Protein AF-A0A1Y3EEX3-F1 (afdb_monomer_lite)

Secondary structure (DSSP, 8-state):
--HHHHHHHHHHHHHHHHHHHHHHHHHHHHHHHHHHHHTTSSS---HHHHS-EEEEEEEEEPPHHHHHH---TTSSTT-SEEEEEEETTTEEEEEE--HHHHHHHHHHHHHHHHHHHHHHHHHHHHHHHHHHHHHHHHHHHHHHHHHHHHHHHHHT--

Foldseek 3Di:
DPDVVVVVVVVVVVVVVVVVVVVVLVVVVVVLVVVVVVVPPDDDDDLVRPADKDFPAAWDFQDPCNVVVDPAPACPPSARTWTWIQGPPPGTDTHGHPPPCVPVVVVVVVVVVVVVVVVVVVVVVVVVVVVVVVVVVVVVVVVVVVVVVVVVVVVVVD

Radius of gyration: 31.81 Å; chains: 1; bounding box: 81×27×85 Å

pLDDT: mean 70.33, std 13.45, range [42.69, 88.38]

Structure (mmCIF, N/CA/C/O backbone):
data_AF-A0A1Y3EEX3-F1
#
_entry.id   AF-A0A1Y3EEX3-F1
#
loop_
_atom_site.group_PDB
_atom_site.id
_atom_site.type_symbol
_atom_site.label_atom_id
_atom_site.label_alt_id
_atom_site.label_comp_id
_atom_site.label_asym_id
_atom_site.label_entity_id
_atom_site.label_seq_id
_atom_site.pdbx_PDB_ins_code
_atom_site.Cartn_x
_atom_site.Cartn_y
_atom_site.Cartn_z
_atom_site.occupancy
_atom_site.B_iso_or_equiv
_atom_site.auth_seq_id
_atom_site.auth_comp_id
_atom_site.auth_asym_id
_atom_site.auth_atom_id
_atom_site.pdbx_PDB_model_num
ATOM 1 N N . MET A 1 1 ? 31.904 -6.872 -23.897 1.00 43.56 1 MET A N 1
ATOM 2 C CA . MET A 1 1 ? 31.011 -7.914 -23.331 1.00 43.56 1 MET A CA 1
ATOM 3 C C . MET A 1 1 ? 30.286 -7.513 -22.029 1.00 43.56 1 MET A C 1
ATOM 5 O O . MET A 1 1 ? 29.644 -8.369 -21.447 1.00 43.56 1 MET A O 1
ATOM 9 N N . GLY A 1 2 ? 30.287 -6.244 -21.579 1.00 44.56 2 GLY A N 1
ATOM 10 C CA . GLY A 1 2 ? 29.750 -5.883 -20.246 1.00 44.56 2 GLY A CA 1
ATOM 11 C C . GLY A 1 2 ? 28.368 -5.209 -20.182 1.00 44.56 2 GLY A C 1
ATOM 12 O O . GLY A 1 2 ? 27.841 -5.026 -19.093 1.00 44.56 2 GLY A O 1
ATOM 13 N N . MET A 1 3 ? 27.752 -4.817 -21.305 1.00 45.31 3 MET A N 1
ATOM 14 C CA . MET A 1 3 ? 26.574 -3.926 -21.260 1.00 45.31 3 MET A CA 1
ATOM 15 C C . MET A 1 3 ? 25.217 -4.659 -21.211 1.00 45.31 3 MET A C 1
ATOM 17 O O . MET A 1 3 ? 24.248 -4.121 -20.675 1.00 45.31 3 MET A O 1
ATOM 21 N N . LEU A 1 4 ? 25.141 -5.901 -21.713 1.00 47.84 4 LEU A N 1
ATOM 22 C CA . LEU A 1 4 ? 23.920 -6.724 -21.649 1.00 47.84 4 LEU A CA 1
ATOM 23 C C . LEU A 1 4 ? 23.685 -7.317 -20.245 1.00 47.84 4 LEU A C 1
ATOM 25 O O . LEU A 1 4 ? 22.549 -7.349 -19.774 1.00 47.84 4 LEU A O 1
ATOM 29 N N . GLU A 1 5 ? 24.761 -7.719 -19.563 1.00 48.00 5 GLU A N 1
ATOM 30 C CA . GLU A 1 5 ? 24.746 -8.295 -18.209 1.00 48.00 5 GLU A CA 1
ATOM 31 C C . GLU A 1 5 ? 24.264 -7.276 -17.164 1.00 48.00 5 GLU A C 1
ATOM 33 O O . GLU A 1 5 ? 23.315 -7.538 -16.430 1.00 48.00 5 GLU A O 1
ATOM 38 N N . PHE A 1 6 ? 24.800 -6.049 -17.177 1.00 49.88 6 PHE A N 1
ATOM 39 C CA . PHE A 1 6 ? 24.378 -4.987 -16.250 1.00 49.88 6 PHE A CA 1
ATOM 40 C C . PHE A 1 6 ? 22.899 -4.603 -16.393 1.00 49.88 6 PHE A C 1
ATOM 42 O O . PHE A 1 6 ? 22.252 -4.231 -15.411 1.00 49.88 6 PHE A O 1
ATOM 49 N N . CYS A 1 7 ? 22.340 -4.699 -17.604 1.00 54.44 7 CYS A N 1
ATOM 50 C CA . CYS A 1 7 ? 20.925 -4.420 -17.843 1.00 54.44 7 CYS A CA 1
ATOM 51 C C . CYS A 1 7 ? 20.026 -5.543 -17.300 1.00 54.44 7 CYS A C 1
ATOM 53 O O . CYS A 1 7 ? 18.955 -5.263 -16.761 1.00 54.44 7 CYS A O 1
ATOM 55 N N . LYS A 1 8 ? 20.477 -6.800 -17.398 1.00 60.78 8 LYS A N 1
ATOM 56 C CA . LYS A 1 8 ? 19.776 -7.980 -16.878 1.00 60.78 8 LYS A CA 1
ATOM 57 C C . LYS A 1 8 ? 19.793 -8.006 -15.348 1.00 60.78 8 LYS A C 1
ATOM 59 O O . LYS A 1 8 ? 18.736 -8.153 -14.743 1.00 60.78 8 LYS A O 1
ATOM 64 N N . THR A 1 9 ? 20.942 -7.741 -14.730 1.00 59.44 9 THR A N 1
ATOM 65 C CA . THR A 1 9 ? 21.092 -7.726 -13.266 1.00 59.44 9 THR A CA 1
ATOM 66 C C . THR A 1 9 ? 20.357 -6.549 -12.628 1.00 59.44 9 THR A C 1
ATOM 68 O O . THR A 1 9 ? 19.654 -6.743 -11.644 1.00 59.44 9 THR A O 1
ATOM 71 N N . ARG A 1 10 ? 20.392 -5.341 -13.219 1.00 67.81 10 ARG A N 1
ATOM 72 C CA . ARG A 1 10 ? 19.591 -4.204 -12.716 1.00 67.81 10 ARG A CA 1
ATOM 73 C C . ARG A 1 10 ? 18.088 -4.448 -12.815 1.00 67.81 10 ARG A C 1
ATOM 75 O O . ARG A 1 10 ? 17.360 -4.069 -11.905 1.00 67.81 10 ARG A O 1
ATOM 82 N N . LYS A 1 11 ? 17.613 -5.076 -13.894 1.00 70.56 11 LYS A N 1
ATOM 83 C CA . LYS A 1 11 ? 16.193 -5.435 -14.024 1.00 70.56 11 LYS A CA 1
ATOM 84 C C . LYS A 1 11 ? 15.780 -6.520 -13.038 1.00 70.56 11 LYS A C 1
ATOM 86 O O . LYS A 1 11 ? 14.684 -6.436 -12.500 1.00 70.56 11 LYS A O 1
ATOM 91 N N . LEU A 1 12 ? 16.658 -7.485 -12.782 1.00 70.50 12 LEU A N 1
ATOM 92 C CA . LEU A 1 12 ? 16.432 -8.528 -11.789 1.00 70.50 12 LEU A CA 1
ATOM 93 C C . LEU A 1 12 ? 16.390 -7.939 -10.374 1.00 70.50 12 LEU A C 1
ATOM 95 O O . LEU A 1 12 ? 15.482 -8.262 -9.626 1.00 70.50 12 LEU A O 1
ATOM 99 N N . ILE A 1 13 ? 17.275 -6.993 -10.046 1.00 76.12 13 ILE A N 1
ATOM 100 C CA . ILE A 1 13 ? 17.248 -6.271 -8.765 1.00 76.12 13 ILE A CA 1
ATOM 101 C C . ILE A 1 13 ? 15.950 -5.473 -8.618 1.00 76.12 13 ILE A C 1
ATOM 103 O O . ILE A 1 13 ? 15.283 -5.610 -7.603 1.00 76.12 13 ILE A O 1
ATOM 107 N N . ILE A 1 14 ? 15.549 -4.690 -9.626 1.00 77.88 14 ILE A N 1
ATOM 108 C CA . ILE A 1 14 ? 14.295 -3.918 -9.563 1.00 77.88 14 ILE A CA 1
ATOM 109 C C . ILE A 1 14 ? 13.095 -4.849 -9.373 1.00 77.88 14 ILE A C 1
ATOM 111 O O . ILE A 1 14 ? 12.257 -4.566 -8.530 1.00 77.88 14 ILE A O 1
ATOM 115 N N . PHE A 1 15 ? 13.042 -5.962 -10.110 1.00 77.19 15 PHE A N 1
ATOM 116 C CA . PHE A 1 15 ? 11.966 -6.947 -10.003 1.00 77.19 15 PHE A CA 1
ATOM 117 C C . PHE A 1 15 ? 11.929 -7.637 -8.634 1.00 77.19 15 PHE A C 1
ATOM 119 O O . PHE A 1 15 ? 10.859 -7.847 -8.075 1.00 77.19 15 PHE A O 1
ATOM 126 N N . VAL A 1 16 ? 13.093 -7.969 -8.071 1.00 77.38 16 VAL A N 1
ATOM 127 C CA . VAL A 1 16 ? 13.199 -8.560 -6.731 1.00 77.38 16 VAL A CA 1
ATOM 128 C C . VAL A 1 16 ? 12.796 -7.549 -5.659 1.00 77.38 16 VAL A C 1
ATOM 130 O O . VAL A 1 16 ? 12.063 -7.907 -4.747 1.00 77.38 16 VAL A O 1
ATOM 133 N N . PHE A 1 17 ? 13.206 -6.284 -5.777 1.00 79.00 17 PHE A N 1
ATOM 134 C CA . PHE A 1 17 ? 12.796 -5.231 -4.846 1.00 79.00 17 PHE A CA 1
ATOM 135 C C . PHE A 1 17 ? 11.296 -4.956 -4.920 1.00 79.00 17 PHE A C 1
ATOM 137 O O . PHE A 1 17 ? 10.661 -4.825 -3.879 1.00 79.00 17 PHE A O 1
ATOM 144 N N . THR A 1 18 ? 10.704 -4.911 -6.114 1.00 80.00 18 THR A N 1
ATOM 145 C CA . THR A 1 18 ? 9.254 -4.736 -6.236 1.00 80.00 18 THR A CA 1
ATOM 146 C C . THR A 1 18 ? 8.492 -5.952 -5.729 1.00 80.00 18 THR A C 1
ATOM 148 O O . THR A 1 18 ? 7.505 -5.773 -5.026 1.00 80.00 18 THR A O 1
ATOM 151 N N . ALA A 1 19 ? 8.972 -7.173 -5.980 1.00 77.44 19 ALA A N 1
ATOM 152 C CA . ALA A 1 19 ? 8.396 -8.381 -5.393 1.00 77.44 19 ALA A CA 1
ATOM 153 C C . ALA A 1 19 ? 8.496 -8.388 -3.858 1.00 77.44 19 ALA A C 1
ATOM 155 O O . ALA A 1 19 ? 7.524 -8.727 -3.196 1.00 77.44 19 ALA A O 1
ATOM 156 N N . LEU A 1 20 ? 9.627 -7.966 -3.283 1.00 78.62 20 LEU A N 1
ATOM 157 C CA . LEU A 1 20 ? 9.790 -7.845 -1.831 1.00 78.62 20 LEU A CA 1
ATOM 158 C C . LEU A 1 20 ? 8.837 -6.810 -1.234 1.00 78.62 20 LEU A C 1
ATOM 160 O O . LEU A 1 20 ? 8.214 -7.097 -0.223 1.00 78.62 20 LEU A O 1
ATOM 164 N N . VAL A 1 21 ? 8.682 -5.641 -1.862 1.00 79.94 21 VAL A N 1
ATOM 165 C CA . VAL A 1 21 ? 7.736 -4.612 -1.398 1.00 79.94 21 VAL A CA 1
ATOM 166 C C . VAL A 1 21 ? 6.298 -5.134 -1.439 1.00 79.94 21 VAL A C 1
ATOM 168 O O . VAL A 1 21 ? 5.578 -4.958 -0.465 1.00 79.94 21 VAL A O 1
ATOM 171 N N . ILE A 1 22 ? 5.905 -5.839 -2.506 1.00 76.81 22 ILE A N 1
ATOM 172 C CA . ILE A 1 22 ? 4.577 -6.469 -2.606 1.00 76.81 22 ILE A CA 1
ATOM 173 C C . ILE A 1 22 ? 4.387 -7.522 -1.504 1.00 76.81 22 ILE A C 1
ATOM 175 O O . ILE A 1 22 ? 3.347 -7.552 -0.859 1.00 76.81 22 ILE A O 1
ATOM 179 N N . LEU A 1 23 ? 5.395 -8.364 -1.251 1.00 72.62 23 LEU A N 1
ATOM 180 C CA . LEU A 1 23 ? 5.330 -9.382 -0.197 1.00 72.62 23 LEU A CA 1
ATOM 181 C C . LEU A 1 23 ? 5.280 -8.776 1.214 1.00 72.62 23 LEU A C 1
ATOM 183 O O . LEU A 1 23 ? 4.656 -9.361 2.094 1.00 72.62 23 LEU A O 1
ATOM 187 N N . ILE A 1 24 ? 5.927 -7.630 1.440 1.00 73.19 24 ILE A N 1
ATOM 188 C CA . ILE A 1 24 ? 5.874 -6.905 2.718 1.00 73.19 24 ILE A CA 1
ATOM 189 C C . ILE A 1 24 ? 4.484 -6.286 2.925 1.00 73.19 24 ILE A C 1
ATOM 191 O O . ILE A 1 24 ? 3.942 -6.406 4.021 1.00 73.19 24 ILE A O 1
ATOM 195 N N . ASP A 1 25 ? 3.890 -5.698 1.882 1.00 65.38 25 ASP A N 1
ATOM 196 C CA . ASP A 1 25 ? 2.542 -5.106 1.927 1.00 65.38 25 ASP A CA 1
ATOM 197 C C . ASP A 1 25 ? 1.470 -6.174 2.225 1.00 65.38 25 ASP A C 1
ATOM 199 O O . ASP A 1 25 ? 0.653 -6.020 3.133 1.00 65.38 25 ASP A O 1
ATOM 203 N N . GLU A 1 26 ? 1.553 -7.328 1.552 1.00 64.44 26 GLU A N 1
ATOM 204 C CA . GLU A 1 26 ? 0.697 -8.495 1.819 1.00 64.44 26 GLU A CA 1
ATOM 205 C C . GLU A 1 26 ? 0.904 -9.061 3.237 1.00 64.44 26 GLU A C 1
ATOM 207 O O . GLU A 1 26 ? -0.051 -9.477 3.896 1.00 64.44 26 GLU A O 1
ATOM 212 N N . HIS A 1 27 ? 2.139 -9.060 3.749 1.00 63.09 27 HIS A N 1
ATOM 213 C CA . HIS A 1 27 ? 2.435 -9.543 5.099 1.00 63.09 27 HIS A CA 1
ATOM 214 C C . HIS A 1 27 ? 1.870 -8.619 6.193 1.00 63.09 27 HIS A C 1
ATOM 216 O O . HIS A 1 27 ? 1.357 -9.121 7.196 1.00 63.09 27 HIS A O 1
ATOM 222 N N . ASP A 1 28 ? 1.908 -7.293 6.020 1.00 59.06 28 ASP A N 1
ATOM 223 C CA . ASP A 1 28 ? 1.262 -6.354 6.954 1.00 59.06 28 ASP A CA 1
ATOM 224 C C . ASP A 1 28 ? -0.269 -6.475 6.912 1.00 59.06 28 ASP A C 1
ATOM 226 O O . ASP A 1 28 ? -0.927 -6.454 7.960 1.00 59.06 28 ASP A O 1
ATOM 230 N N . LEU A 1 29 ? -0.836 -6.713 5.725 1.00 55.62 29 LEU A N 1
ATOM 231 C CA . LEU A 1 29 ? -2.266 -6.963 5.564 1.00 55.62 29 LEU A CA 1
ATOM 232 C C . LEU A 1 29 ? -2.713 -8.262 6.247 1.00 55.62 29 LEU A C 1
ATOM 234 O O . LEU A 1 29 ? -3.781 -8.290 6.856 1.00 55.62 29 LEU A O 1
ATOM 238 N N . TYR A 1 30 ? -1.902 -9.323 6.181 1.00 52.03 30 TYR A N 1
ATOM 239 C CA . TYR A 1 30 ? -2.186 -10.611 6.825 1.00 52.03 30 TYR A CA 1
ATOM 240 C C . TYR A 1 30 ? -1.957 -10.581 8.344 1.00 52.03 30 TYR A C 1
ATOM 242 O O . TYR A 1 30 ? -2.621 -11.299 9.091 1.00 52.03 30 TYR A O 1
ATOM 250 N N . ARG A 1 31 ? -1.068 -9.710 8.839 1.00 49.62 31 ARG A N 1
ATOM 251 C CA . ARG A 1 31 ? -0.807 -9.572 10.280 1.00 49.62 31 ARG A CA 1
ATOM 252 C C . ARG A 1 31 ? -1.882 -8.777 11.026 1.00 49.62 31 ARG A C 1
ATOM 254 O O . ARG A 1 31 ? -2.055 -8.982 12.229 1.00 49.62 31 ARG A O 1
ATOM 261 N N . SER A 1 32 ? -2.610 -7.902 10.333 1.00 49.31 32 SER A N 1
ATOM 262 C CA . SER A 1 32 ? -3.731 -7.142 10.901 1.00 49.31 32 SER A CA 1
ATOM 263 C C . SER A 1 32 ? -4.899 -8.019 11.406 1.00 49.31 32 SER A C 1
ATOM 265 O O . SER A 1 32 ? -5.317 -7.804 12.544 1.00 49.31 32 SER A O 1
ATOM 267 N N . PRO A 1 33 ? -5.400 -9.042 10.678 1.00 48.66 33 PRO A N 1
ATOM 268 C CA . PRO A 1 33 ? -6.482 -9.892 11.178 1.00 48.66 33 PRO A CA 1
ATOM 269 C C . PRO A 1 33 ? -6.051 -10.822 12.324 1.00 48.66 33 PRO A C 1
ATOM 271 O O . PRO A 1 33 ? -6.837 -11.068 13.235 1.00 48.66 33 PRO A O 1
ATOM 274 N N . GLU A 1 34 ? -4.812 -11.325 12.332 1.00 47.62 34 GLU A N 1
ATOM 275 C CA . GLU A 1 34 ? -4.396 -12.361 13.295 1.00 47.62 34 GLU A CA 1
ATOM 276 C C . GLU A 1 34 ? -4.204 -11.821 14.724 1.00 47.62 34 GLU A C 1
ATOM 278 O O . GLU A 1 34 ? -4.546 -12.496 15.697 1.00 47.62 34 GLU A O 1
ATOM 283 N N . LYS A 1 35 ? -3.729 -10.575 14.877 1.00 45.41 35 LYS A N 1
ATOM 284 C CA . LYS A 1 35 ? -3.570 -9.955 16.206 1.00 45.41 35 LYS A CA 1
ATOM 285 C C . LYS A 1 35 ? -4.902 -9.652 16.897 1.00 45.41 35 LYS A C 1
ATOM 287 O O . LYS A 1 35 ? -4.965 -9.740 18.117 1.00 45.41 35 LYS A O 1
ATOM 292 N N . ILE A 1 36 ? -5.959 -9.345 16.142 1.00 49.47 36 ILE A N 1
ATOM 293 C CA . ILE A 1 36 ? -7.282 -9.027 16.704 1.00 49.47 36 ILE A CA 1
ATOM 294 C C . ILE A 1 36 ? -7.961 -10.295 17.246 1.00 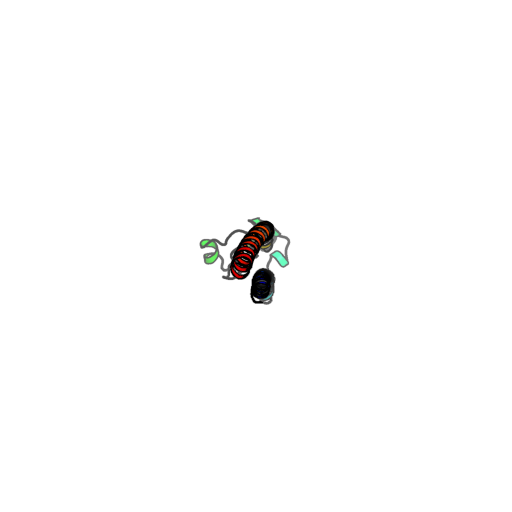49.47 36 ILE A C 1
ATOM 296 O O . ILE A 1 36 ? -8.609 -10.258 18.287 1.00 49.47 36 ILE A O 1
ATOM 300 N N . HIS A 1 37 ? -7.770 -11.444 16.590 1.00 44.78 37 HIS A N 1
ATOM 301 C CA . HIS A 1 37 ? -8.385 -12.701 17.024 1.00 44.78 37 HIS A CA 1
ATOM 302 C C . HIS A 1 37 ? -7.776 -13.284 18.308 1.00 44.78 37 HIS A C 1
ATOM 304 O O . HIS A 1 37 ? -8.482 -13.955 19.063 1.00 44.78 37 HIS A O 1
ATOM 310 N N . HIS A 1 38 ? -6.491 -13.036 18.578 1.00 42.69 38 HIS A N 1
ATOM 311 C CA . HIS A 1 38 ? -5.789 -13.668 19.698 1.00 42.69 38 HIS A CA 1
ATOM 312 C C . HIS A 1 38 ? -5.971 -12.968 21.053 1.00 42.69 38 HIS A C 1
ATOM 314 O O . HIS A 1 38 ? -5.789 -13.611 22.085 1.00 42.69 38 HIS A O 1
ATOM 320 N N . GLU A 1 39 ? -6.392 -11.700 21.078 1.00 45.53 39 GLU A N 1
ATOM 321 C CA . GLU A 1 39 ? -6.695 -10.971 22.323 1.00 45.53 39 GLU A CA 1
ATOM 322 C C . GLU A 1 39 ? -8.165 -11.127 22.764 1.00 45.53 39 GLU A C 1
ATOM 324 O O . GLU A 1 39 ? -8.617 -10.508 23.719 1.00 45.53 39 GLU A O 1
ATOM 329 N N . GLN A 1 40 ? -8.943 -11.980 22.091 1.00 48.81 40 GLN A N 1
ATOM 330 C CA . GLN A 1 40 ? -10.361 -12.190 22.406 1.00 48.81 40 GLN A CA 1
ATOM 331 C C . GLN A 1 40 ? -10.612 -13.409 23.316 1.00 48.81 40 GLN A C 1
ATOM 333 O O . GLN A 1 40 ? -11.751 -13.686 23.689 1.00 48.81 40 GLN A O 1
ATOM 338 N N . SER A 1 41 ? -9.577 -14.178 23.670 1.00 44.47 41 SER A N 1
ATOM 339 C CA . SER A 1 41 ? -9.759 -15.521 24.236 1.00 44.47 41 SER A CA 1
ATOM 340 C C . SER A 1 41 ? -9.801 -15.610 25.765 1.00 44.47 41 SER A C 1
ATOM 342 O O . SER A 1 41 ? -9.714 -16.731 26.269 1.00 44.47 41 SER A O 1
ATOM 344 N N . ASN A 1 42 ? -9.881 -14.515 26.537 1.00 44.59 42 ASN A N 1
ATOM 345 C CA . ASN A 1 42 ? -9.819 -14.672 28.003 1.00 44.59 42 ASN A CA 1
ATOM 346 C C . ASN A 1 42 ? -10.615 -13.744 28.928 1.00 44.59 42 ASN A C 1
ATOM 348 O O . ASN A 1 42 ? -10.437 -13.856 30.134 1.00 44.59 42 ASN A O 1
ATOM 352 N N . ILE A 1 43 ? -11.526 -12.891 28.462 1.00 51.75 43 ILE A N 1
ATOM 353 C CA . ILE A 1 43 ? -12.369 -12.121 29.393 1.00 51.75 43 ILE A CA 1
ATOM 354 C C . ILE A 1 43 ? -13.785 -12.094 28.829 1.00 51.75 43 ILE A C 1
ATOM 356 O O . ILE A 1 43 ? -13.952 -11.707 27.679 1.00 51.75 43 ILE A O 1
ATOM 360 N N . ASP A 1 44 ? -14.738 -12.614 29.609 1.00 57.31 44 ASP A N 1
ATOM 361 C CA . ASP A 1 44 ? -16.195 -12.637 29.416 1.00 57.31 44 ASP A CA 1
ATOM 362 C C . ASP A 1 44 ? -16.725 -12.372 27.995 1.00 57.31 44 ASP A C 1
ATOM 364 O O . ASP A 1 44 ? -16.621 -11.267 27.470 1.00 57.31 44 ASP A O 1
ATOM 368 N N . LEU A 1 45 ? -17.398 -13.369 27.394 1.00 65.88 45 LEU A N 1
ATOM 369 C CA . LEU A 1 45 ? -18.132 -13.203 26.126 1.00 65.88 45 LEU A CA 1
ATOM 370 C C . LEU A 1 45 ? -18.883 -11.859 26.117 1.00 65.88 45 LEU A C 1
ATOM 372 O O . LEU A 1 45 ? -19.772 -11.648 26.954 1.00 65.88 45 LEU A O 1
ATOM 376 N N . HIS A 1 46 ? -18.534 -10.995 25.167 1.00 74.94 46 HIS A N 1
ATOM 377 C CA . HIS A 1 46 ? -19.058 -9.638 25.066 1.00 74.94 46 HIS A CA 1
ATOM 378 C C . HIS A 1 46 ? -20.540 -9.655 24.644 1.00 74.94 46 HIS A C 1
ATOM 380 O O . HIS A 1 46 ? -20.987 -10.608 24.004 1.00 74.94 46 HIS A O 1
ATOM 386 N N . CYS A 1 47 ? -21.322 -8.615 24.969 1.00 82.00 47 CYS A N 1
ATOM 387 C CA . CYS A 1 47 ? -22.784 -8.660 24.783 1.00 82.00 47 CYS A CA 1
ATOM 388 C C . CYS A 1 47 ? -23.214 -8.871 23.321 1.00 82.00 47 CYS A C 1
ATOM 390 O O . CYS A 1 47 ? -24.125 -9.651 23.059 1.00 82.00 47 CYS A O 1
ATOM 392 N N . TRP A 1 48 ? -22.480 -8.306 22.358 1.00 79.56 48 TRP A N 1
ATOM 393 C CA . TRP A 1 48 ? -22.721 -8.488 20.918 1.00 79.56 48 TRP A CA 1
ATOM 394 C C . TRP A 1 48 ? -22.436 -9.907 20.397 1.00 79.56 48 TRP A C 1
ATOM 396 O O . TRP A 1 48 ? -22.635 -10.179 19.217 1.00 79.56 48 TRP A O 1
ATOM 406 N N . GLN A 1 49 ? -21.921 -10.808 21.239 1.00 81.44 49 GLN A N 1
ATOM 407 C CA . GLN A 1 49 ? -21.753 -12.231 20.920 1.00 81.44 49 GLN A CA 1
ATOM 408 C C . GLN A 1 49 ? -22.879 -13.101 21.492 1.00 81.44 49 GLN A C 1
ATOM 410 O O . GLN A 1 49 ? -23.003 -14.262 21.108 1.00 81.44 49 GLN A O 1
ATOM 415 N N . LYS A 1 50 ? -23.657 -12.570 22.442 1.00 84.88 50 LYS A N 1
ATOM 416 C CA . LYS A 1 50 ? -24.690 -13.303 23.191 1.00 84.88 50 LYS A CA 1
ATOM 417 C C . LYS A 1 50 ? -26.104 -12.869 22.826 1.00 84.88 50 LYS A C 1
ATOM 419 O O . LYS A 1 50 ? -27.025 -13.671 22.936 1.00 84.88 50 LYS A O 1
ATOM 424 N N . GLU A 1 51 ? -26.271 -11.610 22.445 1.00 85.19 51 GLU A N 1
ATOM 425 C CA . GLU A 1 51 ? -27.566 -10.968 22.253 1.00 85.19 51 GLU A CA 1
ATOM 426 C C . GLU A 1 51 ? -27.662 -10.349 20.861 1.00 85.19 51 GLU A C 1
ATOM 428 O O . GLU A 1 51 ? -26.651 -9.953 20.272 1.00 85.19 51 GLU A O 1
ATOM 433 N N . ASP A 1 52 ? -28.896 -10.207 20.373 1.00 85.25 52 ASP A N 1
ATOM 434 C CA . ASP A 1 52 ? -29.168 -9.346 19.230 1.00 85.25 52 ASP A CA 1
ATOM 435 C C . ASP A 1 52 ? -28.819 -7.902 19.597 1.00 85.25 52 ASP A C 1
ATOM 437 O O . ASP A 1 52 ? -29.103 -7.424 20.707 1.00 85.25 52 ASP A O 1
ATOM 441 N N . PHE A 1 53 ? -28.190 -7.215 18.651 1.00 85.81 53 PHE A N 1
ATOM 442 C CA . PHE A 1 53 ? -27.715 -5.854 18.822 1.00 85.81 53 PHE A CA 1
ATOM 443 C C . PHE A 1 53 ? -28.034 -5.007 17.597 1.00 85.81 53 PHE A C 1
ATOM 445 O O . PHE A 1 53 ? -28.058 -5.487 16.462 1.00 85.81 53 PHE A O 1
ATOM 452 N N . GLU A 1 54 ? -28.222 -3.716 17.837 1.00 87.12 54 GLU A N 1
ATOM 453 C CA . GLU A 1 54 ? -28.351 -2.708 16.791 1.00 87.12 54 GLU A CA 1
ATOM 454 C C . GLU A 1 54 ? -27.088 -1.842 16.751 1.00 87.12 54 GLU A C 1
ATOM 456 O O . GLU A 1 54 ? -26.499 -1.528 17.787 1.00 87.12 54 GLU A O 1
ATOM 461 N N . ILE A 1 55 ? -26.640 -1.468 15.552 1.00 85.19 55 ILE A N 1
ATOM 462 C CA . ILE A 1 55 ? -25.466 -0.608 15.372 1.00 85.19 55 ILE A CA 1
ATOM 463 C C . ILE A 1 55 ? -25.928 0.849 15.441 1.00 85.19 55 ILE A C 1
ATOM 465 O O . ILE A 1 55 ? -26.693 1.290 14.587 1.00 85.19 55 ILE A O 1
ATOM 469 N N . LEU A 1 56 ? -25.450 1.597 16.438 1.00 84.06 56 LEU A N 1
ATOM 470 C CA . LEU A 1 56 ? -25.779 3.018 16.603 1.00 84.06 56 LEU A CA 1
ATOM 471 C C . LEU A 1 56 ? -24.830 3.902 15.803 1.00 84.06 56 LEU A C 1
ATOM 473 O O . LEU A 1 56 ? -25.262 4.773 15.055 1.00 84.06 56 LEU A O 1
ATOM 477 N N . GLU A 1 57 ? -23.527 3.688 15.975 1.00 79.38 57 GLU A N 1
ATOM 478 C CA . GLU A 1 57 ? -22.482 4.412 15.250 1.00 79.38 57 GLU A CA 1
ATOM 479 C C . GLU A 1 57 ? -21.497 3.385 14.704 1.00 79.38 57 GLU A C 1
ATOM 481 O O . GLU A 1 57 ? -20.993 2.554 15.460 1.00 79.38 57 GLU A O 1
ATOM 486 N N . SER A 1 58 ? -21.233 3.428 13.397 1.00 79.69 58 SER A N 1
ATOM 487 C CA . SER A 1 58 ? -20.326 2.473 12.762 1.00 79.69 58 SER A CA 1
ATOM 488 C C . SER A 1 58 ? -18.927 3.053 12.564 1.00 79.69 58 SER A C 1
ATOM 490 O O . SER A 1 58 ? -18.783 4.163 12.051 1.00 79.69 58 SER A O 1
ATOM 492 N N . CYS A 1 59 ? -17.922 2.269 12.958 1.00 74.81 59 CYS A N 1
ATOM 493 C CA . CYS A 1 59 ? -16.487 2.492 12.826 1.00 74.81 59 CYS A CA 1
ATOM 494 C C . CYS A 1 59 ? -16.036 3.955 13.043 1.00 74.81 59 CYS A C 1
ATOM 496 O O . CYS A 1 59 ? -15.498 4.604 12.139 1.00 74.81 59 CYS A O 1
ATOM 498 N N . LYS A 1 60 ? -16.211 4.479 14.252 1.00 73.00 60 LYS A N 1
ATOM 499 C CA . LYS A 1 60 ? -15.731 5.813 14.627 1.00 73.00 60 LYS A CA 1
ATOM 500 C C . LYS A 1 60 ? -14.362 5.730 15.299 1.00 73.00 60 LYS A C 1
ATOM 502 O O . LYS A 1 60 ? -14.048 4.732 15.947 1.00 73.00 60 LYS A O 1
ATOM 507 N N . LEU A 1 61 ? -13.558 6.788 15.150 1.00 73.25 61 LEU A N 1
ATOM 508 C CA . LEU A 1 61 ? -12.326 6.945 15.922 1.00 73.25 61 LEU A CA 1
ATOM 509 C C . LEU A 1 61 ? -12.648 7.110 17.409 1.00 73.25 61 LEU A C 1
ATOM 511 O O . LEU A 1 61 ? -13.542 7.886 17.755 1.00 73.25 61 LEU A O 1
ATOM 515 N N . CYS A 1 62 ? -11.878 6.450 18.275 1.00 69.56 62 CYS A N 1
ATOM 516 C CA . CYS A 1 62 ? -12.071 6.598 19.714 1.00 69.56 62 CYS A CA 1
ATOM 517 C C . CYS A 1 62 ? -11.691 8.006 20.184 1.00 69.56 62 CYS A C 1
ATOM 519 O O . CYS A 1 62 ? -10.553 8.447 20.000 1.00 69.56 62 CYS A O 1
ATOM 521 N N . SER A 1 63 ? -12.665 8.720 20.758 1.00 70.25 63 SER A N 1
ATOM 522 C CA . SER A 1 63 ? -12.466 10.064 21.301 1.00 70.25 63 SER A CA 1
ATOM 523 C C . SER A 1 63 ? -11.663 9.999 22.599 1.00 70.25 63 SER A C 1
ATOM 525 O O . SER A 1 63 ? -11.817 9.058 23.374 1.00 70.25 63 SER A O 1
ATOM 527 N N . GLU A 1 64 ? -10.848 11.017 22.886 1.00 67.06 64 GLU A N 1
ATOM 528 C CA . GLU A 1 64 ? -10.073 11.103 24.138 1.00 67.06 64 GLU A CA 1
ATOM 529 C C . GLU A 1 64 ? -10.976 11.006 25.379 1.00 67.06 64 GLU A C 1
ATOM 531 O O . GLU A 1 64 ? -10.651 10.315 26.338 1.00 67.06 64 GLU A O 1
ATOM 536 N N . PHE A 1 65 ? -12.175 11.595 25.313 1.00 66.00 65 PHE A N 1
ATOM 537 C CA . PHE A 1 65 ? -13.171 11.485 26.380 1.00 66.00 65 PHE A CA 1
ATOM 538 C C . PHE A 1 65 ? -13.692 10.052 26.559 1.00 66.00 65 PHE A C 1
ATOM 540 O O . PHE A 1 65 ? -13.976 9.633 27.673 1.00 66.00 65 PHE A O 1
ATOM 547 N N . GLU A 1 66 ? -13.827 9.287 25.476 1.00 63.66 66 GLU A N 1
ATOM 548 C CA . GLU A 1 66 ? -14.319 7.905 25.535 1.00 63.66 66 GLU A CA 1
ATOM 549 C C . GLU A 1 66 ? -13.236 6.953 26.042 1.00 63.66 66 GLU A C 1
ATOM 551 O O . GLU A 1 66 ? -13.552 6.032 26.785 1.00 63.66 66 GLU A O 1
ATOM 556 N N . LYS A 1 67 ? -11.962 7.216 25.731 1.00 62.59 67 LYS A N 1
ATOM 557 C CA . LYS A 1 67 ? -10.822 6.489 26.313 1.00 62.59 67 LYS A CA 1
ATOM 558 C C . LYS A 1 67 ? -10.741 6.652 27.831 1.00 62.59 67 LYS A C 1
ATOM 560 O O . LYS A 1 67 ? -10.339 5.724 28.519 1.00 62.59 67 LYS A O 1
ATOM 565 N N . GLU A 1 68 ? -11.112 7.825 28.343 1.00 58.19 68 GLU A N 1
ATOM 566 C CA . GLU A 1 68 ? -11.030 8.142 29.772 1.00 58.19 68 GLU A CA 1
ATOM 567 C C . GLU A 1 68 ? -12.316 7.789 30.540 1.00 58.19 68 GLU A C 1
ATOM 569 O O . GLU A 1 68 ? -12.257 7.326 31.678 1.00 58.19 68 GLU A O 1
ATOM 574 N N . ALA A 1 69 ? -13.490 7.962 29.922 1.00 57.31 69 ALA A N 1
ATOM 575 C CA . ALA A 1 69 ? -14.786 7.711 30.555 1.00 57.31 69 ALA A CA 1
ATOM 576 C C . ALA A 1 69 ? -15.220 6.239 30.514 1.00 57.31 69 ALA A C 1
ATOM 578 O O . ALA A 1 69 ? -16.034 5.815 31.337 1.00 57.31 69 ALA A O 1
ATOM 579 N N . SER A 1 70 ? -14.721 5.457 29.555 1.00 54.09 70 SER A N 1
ATOM 580 C CA . SER A 1 70 ? -15.061 4.044 29.450 1.00 54.09 70 SER A CA 1
ATOM 581 C C . SER A 1 70 ? -13.999 3.192 30.132 1.00 54.09 70 SER A C 1
ATOM 583 O O . SER A 1 70 ? -12.910 2.983 29.612 1.00 54.09 70 SER A O 1
ATOM 585 N N . ASN A 1 71 ? -14.365 2.616 31.278 1.00 48.50 71 ASN A N 1
ATOM 586 C CA . ASN A 1 71 ? -13.706 1.455 31.886 1.00 48.50 71 ASN A CA 1
ATOM 587 C C . ASN A 1 71 ? -13.976 0.195 31.033 1.00 48.50 71 ASN A C 1
ATOM 589 O O . ASN A 1 71 ? -14.515 -0.803 31.507 1.00 48.50 71 ASN A O 1
ATOM 593 N N . ILE A 1 72 ? -13.756 0.321 29.724 1.00 50.41 72 ILE A N 1
ATOM 594 C CA . ILE A 1 72 ? -14.081 -0.651 28.694 1.00 50.41 72 ILE A CA 1
ATOM 595 C C . ILE A 1 72 ? -12.776 -0.939 27.973 1.00 50.41 72 ILE A C 1
ATOM 597 O O . ILE A 1 72 ? -12.215 -0.110 27.258 1.00 50.41 72 ILE A O 1
ATOM 601 N N . ASN A 1 73 ? -12.329 -2.159 28.190 1.00 51.56 73 ASN A N 1
ATOM 602 C CA . ASN A 1 73 ? -11.074 -2.807 27.828 1.00 51.56 73 ASN A CA 1
ATOM 603 C C . ASN A 1 73 ? -10.852 -2.918 26.298 1.00 51.56 73 ASN A C 1
ATOM 605 O O . ASN A 1 73 ? -10.073 -3.746 25.834 1.00 51.56 73 ASN A O 1
ATOM 609 N N . ASN A 1 74 ? -11.594 -2.139 25.508 1.00 53.25 74 ASN A N 1
ATOM 610 C CA . ASN A 1 74 ? -11.831 -2.327 24.081 1.00 53.25 74 ASN A CA 1
ATOM 611 C C . ASN A 1 74 ? -11.349 -1.126 23.249 1.00 53.25 74 ASN A C 1
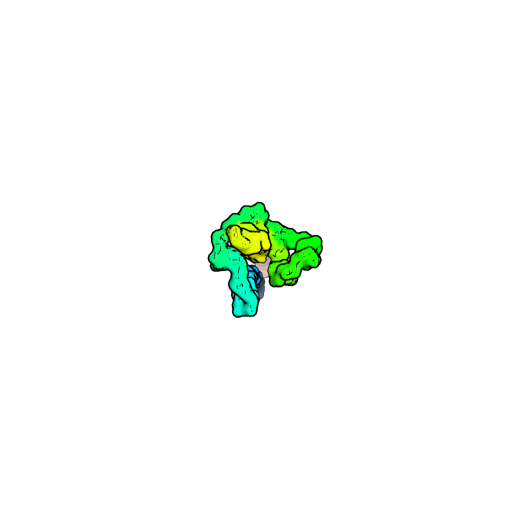ATOM 613 O O . ASN A 1 74 ? -11.114 -1.293 22.056 1.00 53.25 74 ASN A O 1
ATOM 617 N N . CYS A 1 75 ? -11.148 0.051 23.862 1.00 56.41 75 CYS A N 1
ATOM 618 C CA . CYS A 1 75 ? -10.320 1.132 23.298 1.00 56.41 75 CYS A CA 1
ATOM 619 C C . CYS A 1 75 ? -8.886 1.053 23.857 1.00 56.41 75 CYS A C 1
ATOM 621 O O . CYS A 1 75 ? -8.318 2.048 24.302 1.00 56.41 75 CYS A O 1
ATOM 623 N N . THR A 1 76 ? -8.300 -0.141 23.875 1.00 53.12 76 THR A N 1
ATOM 624 C CA . THR A 1 76 ? -6.880 -0.333 24.206 1.00 53.12 76 THR A CA 1
ATOM 625 C C . THR A 1 76 ? -6.034 -0.053 22.955 1.00 53.12 76 THR A C 1
ATOM 627 O O . THR A 1 76 ? -6.542 -0.140 21.836 1.00 53.12 76 THR A O 1
ATOM 630 N N . GLU A 1 77 ? -4.753 0.296 23.126 1.00 48.03 77 GLU A N 1
ATOM 631 C CA . GLU A 1 77 ? -3.810 0.838 22.117 1.00 48.03 77 GLU A CA 1
ATOM 632 C C . GLU A 1 77 ? -3.752 0.132 20.738 1.00 48.03 77 GLU A C 1
ATOM 634 O O . GLU A 1 77 ? -3.187 0.682 19.793 1.00 48.03 77 GLU A O 1
ATOM 639 N N . ALA A 1 78 ? -4.328 -1.063 20.588 1.00 46.75 78 ALA A N 1
ATOM 640 C CA . ALA A 1 78 ? -4.252 -1.894 19.391 1.00 46.75 78 ALA A CA 1
ATOM 641 C C . ALA A 1 78 ? -5.269 -1.561 18.273 1.00 46.75 78 ALA A C 1
ATOM 643 O O . ALA A 1 78 ? -5.009 -1.915 17.122 1.00 46.75 78 ALA A O 1
ATOM 644 N N . SER A 1 79 ? -6.399 -0.890 18.553 1.00 54.00 79 SER A N 1
ATOM 645 C CA . SER A 1 79 ? -7.404 -0.542 17.525 1.00 54.00 79 SER A CA 1
ATOM 646 C C . SER A 1 79 ? -8.022 0.835 17.767 1.00 54.00 79 SER A C 1
ATOM 648 O O . SER A 1 79 ? -8.732 1.053 18.743 1.00 54.00 79 SER A O 1
ATOM 650 N N . SER A 1 80 ? -7.789 1.779 16.853 1.00 59.97 80 SER A N 1
ATOM 651 C CA . SER A 1 80 ? -8.305 3.151 16.955 1.00 59.97 80 SER A CA 1
ATOM 652 C C . SER A 1 80 ? -9.748 3.326 16.466 1.00 59.97 80 SER A C 1
ATOM 654 O O . SER A 1 80 ? -10.302 4.409 16.653 1.00 59.97 80 SER A O 1
ATOM 656 N N . TYR A 1 81 ? -10.361 2.288 15.879 1.00 70.62 81 TYR A N 1
ATOM 657 C CA . TYR A 1 81 ? -11.716 2.321 15.315 1.00 70.62 81 TYR A CA 1
ATOM 658 C C . TYR A 1 81 ? -12.635 1.273 15.957 1.00 70.62 81 TYR A C 1
ATOM 660 O O . TYR A 1 81 ? -12.272 0.096 16.063 1.00 70.62 81 TYR A O 1
ATOM 668 N N . TYR A 1 82 ? -13.854 1.679 16.316 1.00 74.75 82 TYR A N 1
ATOM 669 C CA . TYR A 1 82 ? -14.862 0.806 16.926 1.00 74.75 82 TYR A CA 1
ATOM 670 C C . TYR A 1 82 ? -16.274 1.058 16.359 1.00 74.75 82 TYR A C 1
ATOM 672 O O . TYR A 1 82 ? -16.590 2.153 15.897 1.00 74.75 82 TYR A O 1
ATOM 680 N N . ASP A 1 83 ? -17.141 0.051 16.442 1.00 79.31 83 ASP A N 1
ATOM 681 C CA . ASP A 1 83 ? -18.594 0.156 16.297 1.00 79.31 83 ASP A CA 1
ATOM 682 C C . ASP A 1 83 ? -19.243 0.325 17.679 1.00 79.31 83 ASP A C 1
ATOM 684 O O . ASP A 1 83 ? -18.994 -0.457 18.602 1.00 79.31 83 ASP A O 1
ATOM 688 N N . LYS A 1 84 ? -20.112 1.325 17.820 1.00 82.50 84 LYS A N 1
ATOM 689 C CA . LYS A 1 84 ? -20.986 1.481 18.984 1.00 82.50 84 LYS A CA 1
ATOM 690 C C . LYS A 1 84 ? -22.261 0.696 18.730 1.00 82.50 84 LYS A C 1
ATOM 692 O O . LYS A 1 84 ? -23.032 1.029 17.828 1.00 82.50 84 LYS A O 1
ATOM 697 N N . VAL A 1 85 ? -22.489 -0.328 19.536 1.00 85.06 85 VAL A N 1
ATOM 698 C CA . VAL A 1 85 ? -23.653 -1.207 19.430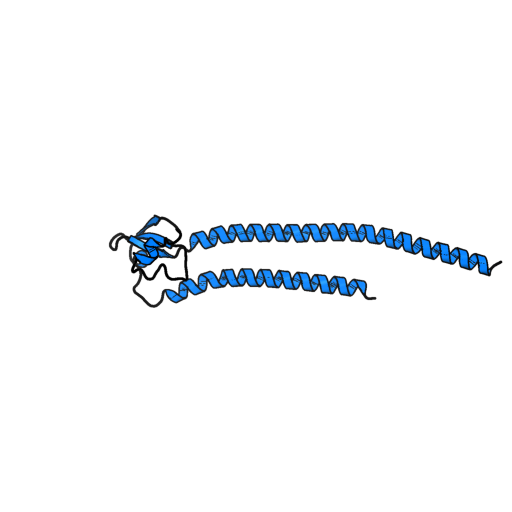 1.00 85.06 85 VAL A CA 1
ATOM 699 C C . VAL A 1 85 ? -24.529 -1.073 20.668 1.00 85.06 85 VAL A C 1
ATOM 701 O O . VAL A 1 85 ? -24.038 -0.785 21.756 1.00 85.06 85 VAL A O 1
ATOM 704 N N . ASN A 1 86 ? -25.831 -1.266 20.513 1.00 87.44 86 ASN A N 1
ATOM 705 C CA . ASN A 1 86 ? -26.768 -1.382 21.621 1.00 87.44 86 ASN A CA 1
ATOM 706 C C . ASN A 1 86 ? -27.293 -2.810 21.658 1.00 87.44 86 ASN A C 1
ATOM 708 O O . ASN A 1 86 ? -28.020 -3.239 20.761 1.00 87.44 86 ASN A O 1
ATOM 712 N N . CYS A 1 87 ? -26.876 -3.537 22.684 1.00 87.06 87 CYS A N 1
ATOM 713 C CA . CYS A 1 87 ? -27.345 -4.871 22.995 1.00 87.06 87 CYS A CA 1
ATOM 714 C C . CYS A 1 87 ? -28.734 -4.777 23.633 1.00 87.06 87 CYS A C 1
ATOM 716 O O . CYS A 1 87 ? -28.994 -3.906 24.465 1.00 87.06 87 CYS A O 1
ATOM 718 N N . THR A 1 88 ? -29.629 -5.677 23.237 1.00 86.75 88 THR A N 1
ATOM 719 C CA . THR A 1 88 ? -31.041 -5.642 23.644 1.00 86.75 88 THR A CA 1
ATOM 720 C C . THR A 1 88 ? -31.263 -5.707 25.157 1.00 86.75 88 THR A C 1
ATOM 722 O O . THR A 1 88 ? -32.207 -5.086 25.643 1.00 86.75 88 THR A O 1
ATOM 725 N N . ASN A 1 89 ? -30.415 -6.413 25.909 1.00 82.81 89 ASN A N 1
ATOM 726 C CA . ASN A 1 89 ? -30.566 -6.587 27.358 1.00 82.81 89 ASN A CA 1
ATOM 727 C C . ASN A 1 89 ? -29.432 -5.907 28.146 1.00 82.81 89 ASN A C 1
ATOM 729 O O . ASN A 1 89 ? -29.664 -5.313 29.196 1.00 82.81 89 ASN A O 1
ATOM 733 N N . SER A 1 90 ? -28.208 -5.948 27.616 1.00 80.31 90 SER A N 1
ATOM 734 C CA . SER A 1 90 ? -27.016 -5.412 28.291 1.00 80.31 90 SER A CA 1
ATOM 735 C C . SER A 1 90 ? -26.750 -3.915 28.044 1.00 80.31 90 SER A C 1
ATOM 737 O O . SER A 1 90 ? -25.920 -3.321 28.732 1.00 80.31 90 SER A O 1
ATOM 739 N N . GLY A 1 91 ? -27.446 -3.286 27.089 1.00 83.00 91 GLY A N 1
ATOM 740 C CA . GLY A 1 91 ? -27.287 -1.867 26.757 1.00 83.00 91 GLY A CA 1
ATOM 741 C C . GLY A 1 91 ? -26.114 -1.568 25.814 1.00 83.00 91 GLY A C 1
ATOM 742 O O . GLY A 1 91 ? -25.736 -2.387 24.977 1.00 83.00 91 GLY A O 1
ATOM 743 N N . VAL A 1 92 ? -25.550 -0.359 25.909 1.00 82.00 92 VAL A N 1
ATOM 744 C CA . VAL A 1 92 ? -24.535 0.141 24.963 1.00 82.00 92 VAL A CA 1
ATOM 745 C C . VAL A 1 92 ? -23.172 -0.502 25.200 1.00 82.00 92 VAL A C 1
ATOM 747 O O . VAL A 1 92 ? -22.679 -0.534 26.325 1.00 82.00 92 VAL A O 1
ATOM 750 N N . ALA A 1 93 ? -22.532 -0.949 24.122 1.00 77.56 93 ALA A N 1
ATOM 751 C CA . ALA A 1 93 ? -21.241 -1.613 24.159 1.00 77.56 93 ALA A CA 1
ATOM 752 C C . ALA A 1 93 ? -20.406 -1.322 22.889 1.00 77.56 93 ALA A C 1
ATOM 754 O O . ALA A 1 93 ? -20.928 -0.833 21.886 1.00 77.56 93 ALA A O 1
ATOM 755 N N . PHE A 1 94 ? -19.095 -1.589 22.936 1.00 75.81 94 PHE A N 1
ATOM 756 C CA . PHE A 1 94 ? -18.130 -1.172 21.907 1.00 75.81 94 PHE A CA 1
ATOM 757 C C . PHE A 1 94 ? -17.410 -2.354 21.258 1.00 75.81 94 PHE A C 1
ATOM 759 O O . PHE A 1 94 ? -16.567 -2.998 21.879 1.00 75.81 94 PHE A O 1
ATOM 766 N N . ARG A 1 95 ? -17.697 -2.610 19.982 1.00 75.38 95 ARG A N 1
ATOM 767 C CA . ARG A 1 95 ? -17.121 -3.714 19.206 1.00 75.38 95 ARG A CA 1
ATOM 768 C C . ARG A 1 95 ? -15.971 -3.208 18.317 1.00 75.38 95 ARG A C 1
ATOM 770 O O . ARG A 1 95 ? -16.129 -2.170 17.686 1.00 75.38 95 ARG A O 1
ATOM 777 N N . PRO A 1 96 ? -14.841 -3.923 18.179 1.00 71.56 96 PRO A N 1
ATOM 778 C CA . PRO A 1 96 ? -13.795 -3.551 17.222 1.00 71.56 96 PRO A CA 1
ATOM 779 C C . PRO A 1 96 ? -14.301 -3.630 15.774 1.00 71.56 96 PRO A C 1
ATOM 781 O O . PRO A 1 96 ? -14.998 -4.580 15.402 1.00 71.56 96 PRO A O 1
ATOM 784 N N . CYS A 1 97 ? -13.951 -2.636 14.951 1.00 72.06 97 CYS A N 1
ATOM 785 C CA . CYS A 1 97 ? -14.483 -2.548 13.596 1.00 72.06 97 CYS A CA 1
ATOM 786 C C . CYS A 1 97 ? -13.630 -3.296 12.563 1.00 72.06 97 CYS A C 1
ATOM 788 O O . CYS A 1 97 ? -12.510 -2.893 12.263 1.00 72.06 97 CYS A O 1
ATOM 790 N N . GLU A 1 98 ? -14.179 -4.345 11.945 1.00 64.69 98 GLU A N 1
ATOM 791 C CA . GLU A 1 98 ? -13.467 -5.132 10.922 1.00 64.69 98 GLU A CA 1
ATOM 792 C C . GLU A 1 98 ? -13.641 -4.570 9.491 1.00 64.69 98 GLU A C 1
ATOM 794 O O . GLU A 1 98 ? -12.867 -4.861 8.577 1.00 64.69 98 GLU A O 1
ATOM 799 N N . ASN A 1 99 ? -14.673 -3.746 9.272 1.00 55.91 99 ASN A N 1
ATOM 800 C CA . ASN A 1 99 ? -15.200 -3.485 7.928 1.00 55.91 99 ASN A CA 1
ATOM 801 C C . ASN A 1 99 ? -14.634 -2.231 7.235 1.00 55.91 99 ASN A C 1
ATOM 803 O O . ASN A 1 99 ? -14.447 -2.264 6.014 1.00 55.91 99 ASN A O 1
ATOM 807 N N . LEU A 1 100 ? -14.338 -1.142 7.961 1.00 54.25 100 LEU A N 1
ATOM 808 C CA . LEU A 1 100 ? -13.715 0.055 7.358 1.00 54.25 100 LEU A CA 1
ATOM 809 C C . LEU A 1 100 ? -12.263 -0.205 6.958 1.00 54.25 100 LEU A C 1
ATOM 811 O O . LEU A 1 100 ? -11.867 0.111 5.840 1.00 54.25 100 LEU A O 1
ATOM 815 N N . VAL A 1 101 ? -11.501 -0.872 7.827 1.00 57.88 101 VAL A N 1
ATOM 816 C CA . VAL A 1 101 ? -10.108 -1.250 7.557 1.00 57.88 101 VAL A CA 1
ATOM 817 C C . VAL A 1 101 ? -10.032 -2.020 6.235 1.00 57.88 101 VAL A C 1
ATOM 819 O O . VAL A 1 101 ? -9.271 -1.671 5.339 1.00 57.88 101 VAL A O 1
ATOM 822 N N . ARG A 1 102 ? -10.926 -2.990 6.024 1.00 57.94 102 ARG A N 1
ATOM 823 C CA . ARG A 1 102 ? -10.954 -3.788 4.794 1.00 57.94 102 ARG A CA 1
ATOM 824 C C . ARG A 1 102 ? -11.318 -2.981 3.541 1.00 57.94 102 ARG A C 1
ATOM 826 O O . ARG A 1 102 ? -10.783 -3.260 2.467 1.00 57.94 102 ARG A O 1
ATOM 833 N N . ASN A 1 103 ? -12.238 -2.016 3.626 1.00 60.25 103 ASN A N 1
ATOM 834 C CA . ASN A 1 103 ? -12.738 -1.311 2.441 1.00 60.25 103 ASN A CA 1
ATOM 835 C C . ASN A 1 103 ? -11.835 -0.143 1.998 1.00 60.25 103 ASN A C 1
ATOM 837 O O . ASN A 1 103 ? -11.626 0.025 0.790 1.00 60.25 103 ASN A O 1
ATOM 841 N N . GLU A 1 104 ? -11.247 0.598 2.937 1.00 65.50 104 GLU A N 1
ATOM 842 C CA . GLU A 1 104 ? -10.313 1.688 2.656 1.00 65.50 104 GLU A CA 1
ATOM 843 C C . GLU A 1 104 ? -8.981 1.127 2.171 1.00 65.50 104 GLU A C 1
ATOM 845 O O . GLU A 1 104 ? -8.471 1.565 1.134 1.00 65.50 104 GLU A O 1
ATOM 850 N N . ILE A 1 105 ? -8.491 0.064 2.818 1.00 67.88 105 ILE A N 1
ATOM 851 C CA . ILE A 1 105 ? -7.273 -0.619 2.380 1.00 67.88 105 ILE A CA 1
ATOM 852 C C . ILE A 1 105 ? -7.448 -1.199 0.978 1.00 67.88 105 ILE A C 1
ATOM 854 O O . ILE A 1 105 ? -6.565 -1.044 0.139 1.00 67.88 105 ILE A O 1
ATOM 858 N N . ARG A 1 106 ? -8.609 -1.783 0.650 1.00 69.38 106 ARG A N 1
ATOM 859 C CA . ARG A 1 106 ? -8.845 -2.295 -0.709 1.00 69.38 106 ARG A CA 1
ATOM 860 C C . ARG A 1 106 ? -8.770 -1.191 -1.766 1.00 69.38 106 ARG A C 1
ATOM 862 O O . ARG A 1 106 ? -8.231 -1.420 -2.845 1.00 69.38 106 ARG A O 1
ATOM 869 N N . ARG A 1 107 ? -9.312 0.000 -1.487 1.00 73.94 107 ARG A N 1
ATOM 870 C CA . ARG A 1 107 ? -9.241 1.143 -2.420 1.00 73.94 107 ARG A CA 1
ATOM 871 C C . ARG A 1 107 ? -7.802 1.615 -2.602 1.00 73.94 107 ARG A C 1
ATOM 873 O O . ARG A 1 107 ? -7.385 1.840 -3.737 1.00 73.94 107 ARG A O 1
ATOM 880 N N . TYR A 1 108 ? -7.056 1.713 -1.506 1.00 74.19 108 TYR A N 1
ATOM 881 C CA . TYR A 1 108 ? -5.640 2.058 -1.530 1.00 74.19 108 TYR A CA 1
ATOM 882 C C . TYR A 1 108 ? -4.819 1.037 -2.332 1.00 74.19 108 TYR A C 1
ATOM 884 O O . TYR A 1 108 ? -4.046 1.415 -3.210 1.00 74.19 108 TYR A O 1
ATOM 892 N N . PHE A 1 109 ? -5.066 -0.255 -2.123 1.00 72.56 109 PHE A N 1
ATOM 893 C CA . PHE A 1 109 ? -4.367 -1.335 -2.814 1.00 72.56 109 PHE A CA 1
ATOM 894 C C . PHE A 1 109 ? -4.638 -1.340 -4.324 1.00 72.56 109 PHE A C 1
ATOM 896 O O . PHE A 1 109 ? -3.718 -1.444 -5.136 1.00 72.56 109 PHE A O 1
ATOM 903 N N . VAL A 1 110 ? -5.897 -1.140 -4.729 1.00 76.88 110 VAL A N 1
ATOM 904 C CA . VAL A 1 110 ? -6.256 -1.009 -6.151 1.00 76.88 110 VAL A CA 1
ATOM 905 C C . VAL A 1 110 ? -5.541 0.186 -6.783 1.00 76.88 110 VAL A C 1
ATOM 907 O O . VAL A 1 110 ? -4.991 0.060 -7.877 1.00 76.88 110 VAL A O 1
ATOM 910 N N . PHE A 1 111 ? -5.502 1.331 -6.097 1.00 79.69 111 PHE A N 1
ATOM 911 C CA . PHE A 1 111 ? -4.767 2.503 -6.569 1.00 79.69 111 PHE A CA 1
ATOM 912 C C . PHE A 1 111 ? -3.265 2.216 -6.713 1.00 79.69 111 PHE A C 1
ATOM 914 O O . PHE A 1 111 ? -2.673 2.536 -7.745 1.00 79.69 111 PHE A O 1
ATOM 921 N N . MET A 1 112 ? -2.665 1.542 -5.730 1.00 79.50 112 MET A N 1
ATOM 922 C CA . MET A 1 112 ? -1.254 1.162 -5.751 1.00 79.50 112 MET A CA 1
ATOM 923 C C . MET A 1 112 ? -0.920 0.269 -6.954 1.00 79.50 112 MET A C 1
ATOM 925 O O . MET A 1 112 ? 0.016 0.570 -7.699 1.00 79.50 112 MET A O 1
ATOM 929 N N . ILE A 1 113 ? -1.714 -0.780 -7.199 1.00 78.75 113 ILE A N 1
ATOM 930 C CA . ILE A 1 113 ? -1.533 -1.678 -8.351 1.00 78.75 113 ILE A CA 1
ATOM 931 C C . ILE A 1 113 ? -1.654 -0.913 -9.670 1.00 78.75 113 ILE A C 1
ATOM 933 O O . ILE A 1 113 ? -0.849 -1.128 -10.579 1.00 78.75 113 ILE A O 1
ATOM 937 N N . LEU A 1 114 ? -2.625 -0.004 -9.788 1.00 82.25 114 LEU A N 1
ATOM 938 C CA . LEU A 1 114 ? -2.806 0.807 -10.994 1.00 82.25 114 LEU A CA 1
ATOM 939 C C . LEU A 1 114 ? -1.591 1.706 -11.255 1.00 82.25 114 LEU A C 1
ATOM 941 O O . LEU A 1 114 ? -1.053 1.705 -12.364 1.00 82.25 114 LEU A O 1
ATOM 945 N N . CYS A 1 115 ? -1.115 2.431 -10.241 1.00 81.62 115 CYS A N 1
ATOM 946 C CA . CYS A 1 115 ? 0.079 3.272 -10.349 1.00 81.62 115 CYS A CA 1
ATOM 947 C C . CYS A 1 115 ? 1.327 2.454 -10.700 1.00 81.62 115 CYS A C 1
ATOM 949 O O . CYS A 1 115 ? 2.119 2.859 -11.557 1.00 81.62 115 CYS A O 1
ATOM 951 N N . TYR A 1 116 ? 1.486 1.282 -10.086 1.00 80.81 116 TYR A N 1
ATOM 952 C CA . TYR A 1 116 ? 2.592 0.380 -10.375 1.00 80.81 116 TYR A CA 1
ATOM 953 C C . TYR A 1 116 ? 2.541 -0.148 -11.816 1.00 80.81 116 TYR A C 1
ATOM 955 O O . TYR A 1 116 ? 3.535 -0.070 -12.543 1.00 80.81 116 TYR A O 1
ATOM 963 N N . GLY A 1 117 ? 1.374 -0.611 -12.270 1.00 81.50 117 GLY A N 1
ATOM 964 C CA . GLY A 1 117 ? 1.164 -1.072 -13.642 1.00 81.50 117 GLY A CA 1
ATOM 965 C C . GLY A 1 117 ? 1.469 0.015 -14.676 1.00 81.50 117 GLY A C 1
ATOM 966 O O . GLY A 1 117 ? 2.174 -0.242 -15.655 1.00 81.50 117 GLY A O 1
ATOM 967 N N . LEU A 1 118 ? 1.023 1.250 -14.425 1.00 83.38 118 LEU A N 1
ATOM 968 C CA . LEU A 1 118 ? 1.342 2.407 -15.268 1.00 83.38 118 LEU A CA 1
ATOM 969 C C . LEU A 1 118 ? 2.848 2.696 -15.301 1.00 83.38 118 LEU A C 1
ATOM 971 O O . LEU A 1 118 ? 3.401 2.939 -16.373 1.00 83.38 118 LEU A O 1
ATOM 975 N N . SER A 1 119 ? 3.536 2.618 -14.161 1.00 80.50 119 SER A N 1
ATOM 976 C CA . SER A 1 119 ? 4.992 2.799 -14.093 1.00 80.50 119 SER A CA 1
ATOM 977 C C . SER A 1 119 ? 5.739 1.776 -14.959 1.00 80.50 119 SER A C 1
ATOM 979 O O . SER A 1 119 ? 6.590 2.143 -15.776 1.00 80.50 119 SER A O 1
ATOM 981 N N . VAL A 1 120 ? 5.370 0.493 -14.865 1.00 82.00 120 VAL A N 1
ATOM 982 C CA . VAL A 1 120 ? 5.951 -0.575 -15.697 1.00 82.00 120 VAL A CA 1
ATOM 983 C C . VAL A 1 120 ? 5.678 -0.324 -17.181 1.00 82.00 120 VAL A C 1
ATOM 985 O O . VAL A 1 120 ? 6.597 -0.433 -17.998 1.00 82.00 120 VAL A O 1
ATOM 988 N N . LEU A 1 121 ? 4.452 0.068 -17.535 1.00 84.44 121 LEU A N 1
ATOM 989 C CA . LEU A 1 121 ? 4.076 0.407 -18.908 1.00 84.44 121 LEU A CA 1
ATOM 990 C C . LEU A 1 121 ? 4.966 1.528 -19.468 1.00 84.44 121 LEU A C 1
ATOM 992 O O . LEU A 1 121 ? 5.546 1.382 -20.548 1.00 84.44 121 LEU A O 1
ATOM 996 N N . PHE A 1 122 ? 5.126 2.625 -18.724 1.00 83.31 122 PHE A N 1
ATOM 997 C 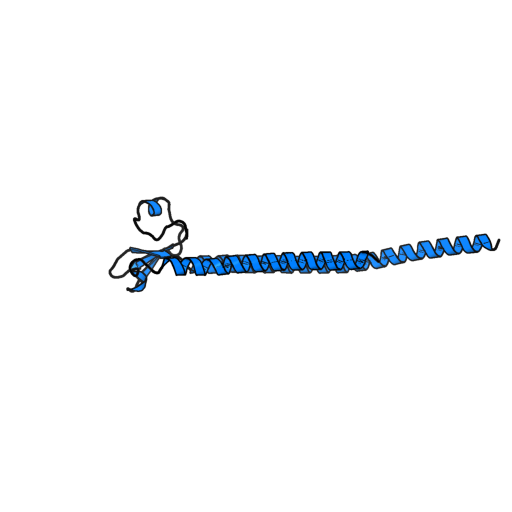CA . PHE A 1 122 ? 5.972 3.743 -19.141 1.00 83.31 122 PHE A CA 1
ATOM 998 C C . PHE A 1 122 ? 7.439 3.337 -19.271 1.00 83.31 122 PHE A C 1
ATOM 1000 O O . PHE A 1 122 ? 8.088 3.706 -20.250 1.00 83.31 122 PHE A O 1
ATOM 1007 N N . LEU A 1 123 ? 7.962 2.522 -18.355 1.00 84.06 123 LEU A N 1
ATOM 1008 C CA . LEU A 1 123 ? 9.324 1.998 -18.454 1.00 84.06 123 LEU A CA 1
ATOM 1009 C C . LEU A 1 123 ? 9.527 1.157 -19.720 1.00 84.06 123 LEU A C 1
ATOM 1011 O O . LEU A 1 123 ? 10.543 1.317 -20.402 1.00 84.06 123 LEU A O 1
ATOM 1015 N N . VAL A 1 124 ? 8.575 0.285 -20.062 1.00 82.94 124 VAL A N 1
ATOM 1016 C CA . VAL A 1 124 ? 8.623 -0.516 -21.296 1.00 82.94 124 VAL A CA 1
ATOM 1017 C C . VAL A 1 124 ? 8.592 0.390 -22.526 1.00 82.94 124 VAL A C 1
ATOM 1019 O O . VAL A 1 124 ? 9.436 0.238 -23.411 1.00 82.94 124 VAL A O 1
ATOM 1022 N N . MET A 1 125 ? 7.692 1.374 -22.554 1.00 84.19 125 MET A N 1
ATOM 1023 C CA . MET A 1 125 ? 7.579 2.346 -23.647 1.00 84.19 125 MET A CA 1
ATOM 1024 C C . MET A 1 125 ? 8.869 3.149 -23.844 1.00 84.19 125 MET A C 1
ATOM 1026 O O . MET A 1 125 ? 9.380 3.250 -24.964 1.00 84.19 125 MET A O 1
ATOM 1030 N N . VAL A 1 126 ? 9.444 3.673 -22.759 1.00 88.25 126 VAL A N 1
ATOM 1031 C CA . VAL A 1 126 ? 10.718 4.405 -22.784 1.00 88.25 126 VAL A CA 1
ATOM 1032 C C . VAL A 1 126 ? 11.841 3.498 -23.268 1.00 88.25 126 VAL A C 1
ATOM 1034 O O . VAL A 1 126 ? 12.650 3.919 -24.094 1.00 88.25 126 VAL A O 1
ATOM 1037 N N . LYS A 1 127 ? 11.887 2.238 -22.822 1.00 81.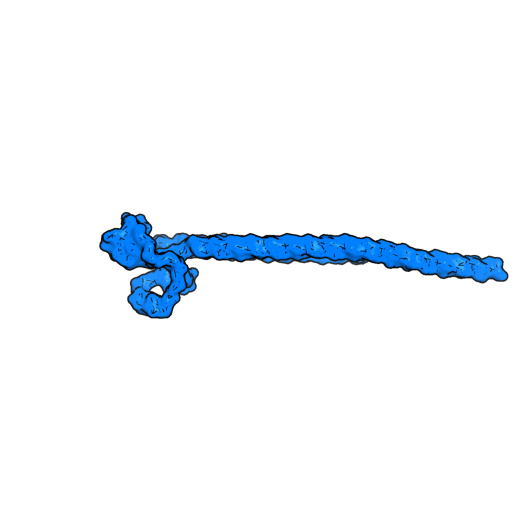56 127 LYS A N 1
ATOM 1038 C CA . LYS A 1 127 ? 12.901 1.282 -23.278 1.00 81.56 127 LYS A CA 1
ATOM 1039 C C . LYS A 1 127 ? 12.779 0.991 -24.765 1.00 81.56 127 LYS A C 1
ATOM 1041 O O . LYS A 1 127 ? 13.794 1.052 -25.455 1.00 81.56 127 LYS A O 1
ATOM 1046 N N . TYR A 1 128 ? 11.569 0.749 -25.257 1.00 79.81 128 TYR A N 1
ATOM 1047 C CA . TYR A 1 128 ? 11.318 0.522 -26.676 1.00 79.81 128 TYR A CA 1
ATOM 1048 C C . TYR A 1 128 ? 11.785 1.711 -27.525 1.00 79.81 128 TYR A C 1
ATOM 1050 O O . TYR A 1 128 ? 12.572 1.540 -28.456 1.00 79.81 128 TYR A O 1
ATOM 1058 N N . ARG A 1 129 ? 11.393 2.931 -27.136 1.00 87.50 129 ARG A N 1
ATOM 1059 C CA . ARG A 1 129 ? 11.851 4.174 -27.775 1.00 87.50 129 ARG A CA 1
ATOM 1060 C C . ARG A 1 129 ? 13.373 4.293 -27.729 1.00 87.50 129 ARG A C 1
ATOM 1062 O O . ARG A 1 129 ? 14.004 4.473 -28.763 1.00 87.50 129 ARG A O 1
ATOM 1069 N N . SER A 1 130 ? 13.974 4.139 -26.552 1.00 79.75 130 SER A N 1
ATOM 1070 C CA . SER A 1 130 ? 15.425 4.268 -26.379 1.00 79.75 130 SER A CA 1
ATOM 1071 C C . SER A 1 130 ? 16.211 3.249 -27.211 1.00 79.75 130 SER A C 1
ATOM 1073 O O . SER A 1 130 ? 17.244 3.604 -27.763 1.00 79.75 130 SER A O 1
ATOM 1075 N N . ALA A 1 131 ? 15.698 2.026 -27.377 1.00 83.31 131 ALA A N 1
ATOM 1076 C CA . ALA A 1 131 ? 16.320 0.996 -28.205 1.00 83.31 131 ALA A CA 1
ATOM 1077 C C . ALA A 1 131 ? 16.248 1.328 -29.702 1.00 83.31 131 ALA A C 1
ATOM 1079 O O . ALA A 1 131 ? 17.199 1.055 -30.433 1.00 83.31 131 ALA A O 1
ATOM 1080 N N . ALA A 1 132 ? 15.148 1.936 -30.160 1.00 80.62 132 ALA A N 1
ATOM 1081 C CA . ALA A 1 132 ? 15.040 2.422 -31.533 1.00 80.62 132 ALA A CA 1
ATOM 1082 C C . ALA A 1 132 ? 16.085 3.516 -31.814 1.00 80.62 132 ALA A C 1
ATOM 1084 O O . ALA A 1 132 ? 16.825 3.415 -32.790 1.00 80.62 132 ALA A O 1
ATOM 1085 N N . LEU A 1 133 ? 16.226 4.493 -30.906 1.00 81.62 133 LEU A N 1
ATOM 1086 C CA . LEU A 1 133 ? 17.241 5.547 -31.030 1.00 81.62 133 LEU A CA 1
ATOM 1087 C C . LEU A 1 133 ? 18.677 5.004 -30.945 1.00 81.62 133 LEU A C 1
ATOM 1089 O O . LEU A 1 133 ? 19.574 5.520 -31.611 1.00 81.62 133 LEU A O 1
ATOM 1093 N N . ASP A 1 134 ? 18.921 3.975 -30.133 1.00 83.62 134 ASP A N 1
ATOM 1094 C CA . ASP A 1 134 ? 20.261 3.399 -29.974 1.00 83.62 134 ASP A CA 1
ATOM 1095 C C . ASP A 1 134 ? 20.734 2.680 -31.249 1.00 83.62 134 ASP A C 1
ATOM 1097 O O . ASP A 1 134 ? 21.896 2.795 -31.642 1.00 83.62 134 ASP A O 1
ATOM 1101 N N . ARG A 1 135 ? 19.813 2.029 -31.976 1.00 80.06 135 ARG A N 1
ATOM 1102 C CA . ARG A 1 135 ? 20.103 1.433 -33.293 1.00 80.06 135 ARG A CA 1
ATOM 1103 C C . ARG A 1 135 ? 20.564 2.481 -34.305 1.00 80.06 135 ARG A C 1
ATOM 1105 O O . ARG A 1 135 ? 21.539 2.252 -35.016 1.00 80.06 135 ARG A O 1
ATOM 1112 N N . GLU A 1 136 ? 19.917 3.643 -34.345 1.00 80.50 136 GLU A N 1
ATOM 1113 C CA . GLU A 1 136 ? 20.306 4.728 -35.256 1.00 80.50 136 GLU A CA 1
ATOM 1114 C C . GLU A 1 136 ? 21.681 5.317 -34.926 1.00 80.50 136 GLU A C 1
ATOM 1116 O O . GLU A 1 136 ? 22.451 5.662 -35.827 1.00 80.50 136 GLU A O 1
ATOM 1121 N N . LYS A 1 137 ? 22.016 5.427 -33.635 1.00 81.75 137 LYS A N 1
ATOM 1122 C CA . LYS A 1 137 ? 23.338 5.891 -33.194 1.00 81.75 137 LYS A CA 1
ATOM 1123 C C . LYS A 1 137 ? 24.437 4.906 -33.589 1.00 81.75 137 LYS A C 1
ATOM 1125 O O . LYS A 1 137 ? 25.441 5.328 -34.157 1.00 81.75 137 LYS A O 1
ATOM 1130 N N . GLN A 1 138 ? 24.226 3.610 -33.358 1.00 79.19 138 GLN A N 1
ATOM 1131 C CA . GLN A 1 138 ? 25.166 2.545 -33.736 1.00 79.19 138 GLN A CA 1
ATOM 1132 C C . GLN A 1 138 ? 25.439 2.531 -35.248 1.00 79.19 138 GLN A C 1
ATOM 1134 O O . GLN A 1 138 ? 26.588 2.396 -35.669 1.00 79.19 138 GLN A O 1
ATOM 1139 N N . LEU A 1 139 ? 24.403 2.733 -36.072 1.00 84.62 139 LEU A N 1
ATOM 1140 C CA . LEU A 1 139 ? 24.547 2.819 -37.529 1.00 84.62 139 LEU A CA 1
ATOM 1141 C C . LEU A 1 139 ? 25.376 4.033 -37.965 1.00 84.62 139 LEU A C 1
ATOM 1143 O O . LEU A 1 139 ? 26.200 3.914 -38.868 1.00 84.62 139 LEU A O 1
ATOM 1147 N N . ARG A 1 140 ? 25.197 5.193 -37.321 1.00 83.94 140 ARG A N 1
ATOM 1148 C CA . ARG A 1 140 ? 26.027 6.377 -37.598 1.00 83.94 140 ARG A CA 1
ATOM 1149 C C . ARG A 1 140 ? 27.486 6.159 -37.211 1.00 83.94 140 ARG A C 1
ATOM 1151 O O . ARG A 1 140 ? 28.361 6.517 -37.990 1.00 83.94 140 ARG A O 1
ATOM 1158 N N . ILE A 1 141 ? 27.736 5.550 -36.054 1.00 88.38 141 ILE A N 1
ATOM 1159 C CA . ILE A 1 141 ? 29.092 5.246 -35.586 1.00 88.38 141 ILE A CA 1
ATOM 1160 C C . ILE A 1 141 ? 29.794 4.270 -36.544 1.00 88.38 141 ILE A C 1
ATOM 1162 O O . ILE A 1 141 ? 30.927 4.527 -36.935 1.00 88.38 141 ILE A O 1
ATOM 1166 N N . ARG A 1 142 ? 29.122 3.199 -36.998 1.00 83.75 142 ARG A N 1
ATOM 1167 C CA . ARG A 1 142 ? 29.694 2.270 -37.996 1.00 83.75 142 ARG A CA 1
ATOM 1168 C C . ARG A 1 142 ? 30.110 2.968 -39.287 1.00 83.75 142 ARG A C 1
ATOM 1170 O O . ARG A 1 142 ? 31.222 2.749 -39.748 1.00 83.75 142 ARG A O 1
ATOM 1177 N N . LYS A 1 143 ? 29.253 3.840 -39.827 1.00 87.00 143 LYS A N 1
ATOM 1178 C CA . LYS A 1 143 ? 29.563 4.588 -41.054 1.00 87.00 143 LYS A CA 1
ATOM 1179 C C . LYS A 1 143 ? 30.793 5.483 -40.900 1.00 87.00 143 LYS A C 1
ATOM 1181 O O . LYS A 1 143 ? 31.564 5.595 -41.842 1.00 87.00 143 LYS A O 1
ATOM 1186 N N . GLN A 1 144 ? 30.981 6.109 -39.735 1.00 86.50 144 GLN A N 1
ATOM 1187 C CA . GLN A 1 144 ? 32.175 6.921 -39.465 1.00 86.50 144 GLN A CA 1
ATOM 1188 C C . GLN A 1 144 ? 33.450 6.068 -39.528 1.00 86.50 144 GLN A C 1
ATOM 1190 O O . GLN A 1 144 ? 34.377 6.426 -40.247 1.00 86.50 144 GLN A O 1
ATOM 1195 N N . PHE A 1 145 ? 33.456 4.897 -38.883 1.00 88.12 145 PHE A N 1
ATOM 1196 C CA . PHE A 1 145 ? 34.603 3.983 -38.928 1.00 88.12 145 PHE A CA 1
ATOM 1197 C C . PHE A 1 145 ? 34.885 3.423 -40.332 1.00 88.12 145 PHE A C 1
ATOM 1199 O O . PHE A 1 145 ? 36.043 3.302 -40.725 1.00 88.12 145 PHE A O 1
ATOM 1206 N N . GLU A 1 146 ? 33.848 3.089 -41.106 1.00 86.00 146 GLU A N 1
ATOM 1207 C CA . GLU A 1 146 ? 33.999 2.604 -42.487 1.00 86.00 146 GLU A CA 1
ATOM 1208 C C . GLU A 1 146 ? 34.604 3.677 -43.411 1.00 86.00 146 GLU A C 1
ATOM 1210 O O . GLU A 1 146 ? 35.497 3.372 -44.201 1.00 86.00 146 GLU A O 1
ATOM 1215 N N . MET A 1 147 ? 34.177 4.940 -43.275 1.00 80.31 147 MET A N 1
ATOM 1216 C CA . MET A 1 147 ? 34.741 6.064 -44.034 1.00 80.31 147 MET A CA 1
ATOM 1217 C C . MET A 1 147 ? 36.204 6.331 -43.660 1.00 80.31 147 MET A C 1
ATOM 1219 O O . MET A 1 147 ? 37.044 6.464 -44.549 1.00 80.31 147 MET A O 1
ATOM 1223 N N . GLU A 1 148 ? 36.526 6.352 -42.367 1.00 80.19 148 GLU A N 1
ATOM 1224 C CA . GLU A 1 148 ? 37.895 6.565 -41.883 1.00 80.19 148 GLU A CA 1
ATOM 1225 C C . G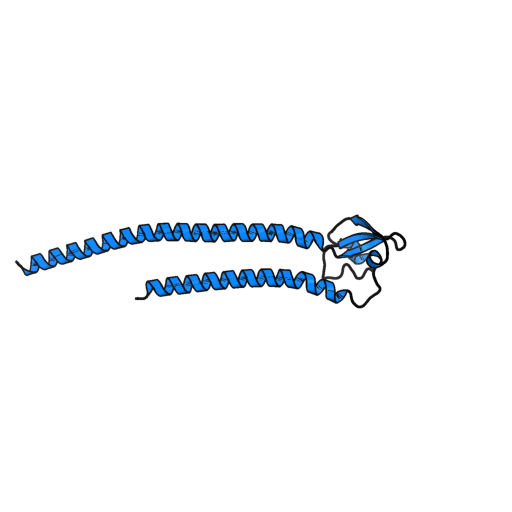LU A 1 148 ? 38.844 5.455 -42.368 1.00 80.19 148 GLU A C 1
ATOM 1227 O O . GLU A 1 148 ? 39.918 5.739 -42.892 1.00 80.19 148 GLU A O 1
ATOM 1232 N N . THR A 1 149 ? 38.391 4.196 -42.338 1.00 79.31 149 THR A N 1
ATOM 1233 C CA . THR A 1 149 ? 39.156 3.048 -42.860 1.00 79.31 149 THR A CA 1
ATOM 1234 C C . THR A 1 149 ? 39.378 3.150 -44.376 1.00 79.31 149 THR A C 1
ATOM 1236 O O . THR A 1 149 ? 40.469 2.850 -44.866 1.00 79.31 149 THR A O 1
ATOM 1239 N N . SER A 1 150 ? 38.372 3.602 -45.137 1.00 74.94 150 SER A N 1
ATOM 1240 C CA . SER A 1 150 ? 38.504 3.775 -46.592 1.00 74.94 150 SER A CA 1
ATOM 1241 C C . SER A 1 150 ? 39.526 4.852 -46.971 1.00 74.94 150 SER A C 1
ATOM 1243 O O . SER A 1 150 ? 40.279 4.668 -47.926 1.00 74.94 150 SER A O 1
ATOM 1245 N N . TYR A 1 151 ? 39.614 5.929 -46.182 1.00 71.75 151 TYR A N 1
ATOM 1246 C CA . TYR A 1 151 ? 40.613 6.979 -46.371 1.00 71.75 151 TYR A CA 1
ATOM 1247 C C . TYR A 1 151 ? 42.029 6.455 -46.104 1.00 71.75 151 TYR A C 1
ATOM 1249 O O . TYR A 1 151 ? 42.901 6.620 -46.951 1.00 71.75 151 TYR A O 1
ATOM 1257 N N . SER A 1 152 ? 42.236 5.736 -44.993 1.00 72.12 152 SER A N 1
ATOM 1258 C CA . SER A 1 152 ? 43.535 5.132 -44.662 1.00 72.12 152 SER A CA 1
ATOM 1259 C C . SER A 1 152 ? 44.027 4.153 -45.733 1.00 72.12 152 SER A C 1
ATOM 1261 O O . SER A 1 152 ? 45.204 4.171 -46.084 1.00 72.12 152 SER A O 1
ATOM 1263 N N . THR A 1 153 ? 43.119 3.353 -46.301 1.00 72.62 153 THR A N 1
ATOM 1264 C CA . THR A 1 153 ? 43.460 2.388 -47.362 1.00 72.62 153 THR A CA 1
ATOM 1265 C C . THR A 1 153 ? 43.852 3.090 -48.667 1.00 72.62 153 THR A C 1
ATOM 1267 O O . THR A 1 153 ? 44.724 2.612 -49.381 1.00 72.62 153 THR A O 1
ATOM 1270 N N . SER A 1 154 ? 43.243 4.241 -48.982 1.00 69.94 154 SER A N 1
ATOM 1271 C CA . SER A 1 154 ? 43.611 5.031 -50.166 1.00 69.94 154 SER A CA 1
ATOM 1272 C C . SER A 1 154 ? 44.994 5.669 -50.025 1.00 69.94 154 SER A C 1
ATOM 1274 O O . SER A 1 154 ? 45.714 5.755 -51.009 1.00 69.94 154 SER A O 1
ATOM 1276 N N . SER A 1 155 ? 45.374 6.084 -48.814 1.00 68.94 155 SER A N 1
ATOM 1277 C CA . SER A 1 155 ? 46.683 6.690 -48.536 1.00 68.94 155 SER A CA 1
ATOM 1278 C C . SER A 1 155 ? 47.855 5.703 -48.464 1.00 68.94 155 SER A C 1
ATOM 1280 O O . SER A 1 155 ? 48.994 6.144 -48.498 1.00 68.94 155 SER A O 1
ATOM 1282 N N . GLU A 1 156 ? 47.615 4.393 -48.350 1.00 66.88 156 GLU A N 1
ATOM 1283 C CA . GLU A 1 156 ? 48.678 3.370 -48.442 1.00 66.88 156 GLU A CA 1
ATOM 1284 C C . GLU A 1 156 ? 48.955 2.915 -49.886 1.00 66.88 156 GLU A C 1
ATOM 1286 O O . GLU A 1 156 ? 49.957 2.248 -50.139 1.00 66.88 156 GLU A O 1
ATOM 1291 N N . VAL A 1 157 ? 48.060 3.232 -50.828 1.00 62.97 157 VAL A N 1
ATOM 1292 C CA . VAL A 1 157 ? 48.156 2.816 -52.241 1.00 62.97 157 VAL A CA 1
ATOM 1293 C C . VAL A 1 157 ? 48.818 3.892 -53.119 1.00 62.97 157 VAL A C 1
ATOM 1295 O O . VAL A 1 157 ? 49.198 3.598 -54.254 1.00 62.97 157 VAL A O 1
ATOM 1298 N N . GLU A 1 158 ? 48.986 5.108 -52.597 1.00 51.84 158 GLU A N 1
ATOM 1299 C CA . GLU A 1 158 ? 49.647 6.254 -53.244 1.00 51.84 158 GLU A CA 1
ATOM 1300 C C . GLU A 1 158 ? 51.095 6.416 -52.753 1.00 51.84 158 GLU A C 1
ATOM 1302 O O . GLU A 1 158 ? 51.980 6.648 -53.609 1.00 51.84 158 GLU A O 1
#

Organism: NCBI:txid6335

InterPro domains:
  IPR008657 Jumping translocation breakpoint [PF05439] (44-145)
  IPR008657 Jumping translocation breakpoint [PTHR13041] (9-146)

Sequence (158 aa):
MGMLEFCKTRKLIIFVFTALVILIDEHDLYRSPEKIHHEQSNIDLHCWQKEDFEILESCKLCSEFEKEASNINNCTEASSYYDKVNCTNSGVAFRPCENLVRNEIRRYFVFMILCYGLSVLFLVMVKYRSAALDREKQLRIRKQFEMETSYSTSSEVE